Protein AF-A0A6M1SPP9-F1 (afdb_monomer_lite)

Structure (mmCIF, N/CA/C/O backbone):
data_AF-A0A6M1SPP9-F1
#
_entry.id   AF-A0A6M1SPP9-F1
#
loop_
_atom_site.group_PDB
_atom_site.id
_atom_site.type_symbol
_atom_site.label_atom_id
_atom_site.label_alt_id
_atom_site.label_comp_id
_atom_site.label_asym_id
_atom_site.label_entity_id
_atom_site.label_seq_id
_atom_site.pdbx_PDB_ins_code
_atom_site.Cartn_x
_atom_site.Cartn_y
_atom_site.Cartn_z
_atom_site.occupancy
_atom_site.B_iso_or_equiv
_atom_site.auth_seq_id
_atom_site.auth_comp_id
_atom_site.auth_asym_id
_atom_site.auth_atom_id
_atom_site.pdbx_PDB_model_num
ATOM 1 N N . MET A 1 1 ? 14.002 9.691 35.996 1.00 59.91 1 MET A N 1
ATOM 2 C CA . MET A 1 1 ? 14.361 8.820 34.857 1.00 59.91 1 MET A CA 1
ATOM 3 C C . MET A 1 1 ? 15.063 9.691 33.832 1.00 59.91 1 MET A C 1
ATOM 5 O O . MET A 1 1 ? 14.446 10.638 33.370 1.00 59.91 1 MET A O 1
ATOM 9 N N . ASN A 1 2 ? 16.356 9.472 33.584 1.00 75.81 2 ASN A N 1
ATOM 10 C CA . ASN A 1 2 ? 17.158 10.343 32.720 1.00 75.81 2 ASN A CA 1
ATOM 11 C C . ASN A 1 2 ? 17.159 9.763 31.300 1.00 75.81 2 ASN A C 1
ATOM 13 O O . ASN A 1 2 ? 17.825 8.759 31.059 1.00 75.81 2 ASN A O 1
ATOM 17 N N . ILE A 1 3 ? 16.361 10.334 30.395 1.00 74.94 3 ILE A N 1
ATOM 18 C CA . ILE A 1 3 ? 16.354 9.924 28.985 1.00 74.94 3 ILE A CA 1
ATOM 19 C C . ILE A 1 3 ? 17.580 10.565 28.315 1.00 74.94 3 ILE A C 1
ATOM 21 O O . ILE A 1 3 ? 17.756 11.778 28.452 1.00 74.94 3 ILE A O 1
ATOM 25 N N . PRO A 1 4 ? 18.448 9.792 27.637 1.00 82.19 4 PRO A N 1
ATOM 26 C CA . PRO A 1 4 ? 19.571 10.351 26.893 1.00 82.19 4 PRO A CA 1
ATOM 27 C C . PRO A 1 4 ? 19.105 11.378 25.847 1.00 82.19 4 PRO A C 1
ATOM 29 O O . PRO A 1 4 ? 18.024 11.207 25.278 1.00 82.19 4 PRO A O 1
ATOM 32 N N . PRO A 1 5 ? 19.897 12.431 25.578 1.00 84.38 5 PRO A N 1
ATOM 33 C CA . PRO A 1 5 ? 19.577 13.399 24.534 1.00 84.38 5 PRO A CA 1
ATOM 34 C C . PRO A 1 5 ? 19.513 12.719 23.161 1.00 84.38 5 PRO A C 1
ATOM 36 O O . PRO A 1 5 ? 20.244 11.761 22.897 1.00 84.38 5 PRO A O 1
ATOM 39 N N . ASP A 1 6 ? 18.621 13.213 22.300 1.00 85.88 6 ASP A N 1
ATOM 40 C CA . ASP A 1 6 ? 18.344 12.586 21.009 1.00 85.88 6 ASP A CA 1
ATOM 41 C C . ASP A 1 6 ? 19.565 12.668 20.075 1.00 85.88 6 ASP A C 1
ATOM 43 O O . ASP A 1 6 ? 20.295 13.663 20.064 1.00 85.88 6 ASP A O 1
ATOM 47 N N . HIS A 1 7 ? 19.822 11.610 19.301 1.00 87.81 7 HIS A N 1
ATOM 48 C CA . HIS A 1 7 ? 21.009 11.557 18.442 1.00 87.81 7 HIS A CA 1
ATOM 49 C C . HIS A 1 7 ? 20.866 12.552 17.272 1.00 87.81 7 HIS A C 1
ATOM 51 O O . HIS A 1 7 ? 19.835 12.529 16.596 1.00 87.81 7 HIS A O 1
ATOM 57 N N . PRO A 1 8 ? 21.891 13.367 16.946 1.00 89.69 8 PRO A N 1
ATOM 58 C CA . PRO A 1 8 ? 21.785 14.429 15.936 1.00 89.69 8 PRO A CA 1
ATOM 59 C C . PRO A 1 8 ? 21.371 13.922 14.546 1.00 89.69 8 PRO A C 1
ATOM 61 O O . PRO A 1 8 ? 20.649 14.604 13.829 1.00 89.69 8 PRO A O 1
ATOM 64 N N . ASN A 1 9 ? 21.759 12.693 14.185 1.00 87.31 9 ASN A N 1
ATOM 65 C CA . ASN A 1 9 ? 21.390 12.088 12.897 1.00 87.31 9 ASN A CA 1
ATOM 66 C C . ASN A 1 9 ? 20.070 11.300 12.928 1.00 87.31 9 ASN A C 1
ATOM 68 O O . ASN A 1 9 ? 19.702 10.711 11.917 1.00 87.31 9 ASN A O 1
ATOM 72 N N . ARG A 1 10 ? 19.363 11.229 14.064 1.00 81.38 10 ARG A N 1
ATOM 73 C CA . ARG A 1 10 ? 18.149 10.406 14.177 1.00 81.38 10 ARG A CA 1
ATOM 74 C C . ARG A 1 10 ? 17.075 10.853 13.194 1.00 81.38 10 ARG A C 1
ATOM 76 O O . ARG A 1 10 ? 16.480 10.011 12.535 1.00 81.38 10 ARG A O 1
ATOM 83 N N . GLN A 1 11 ? 16.876 12.161 13.065 1.00 73.94 11 GLN A N 1
ATOM 84 C CA . GLN A 1 11 ? 15.899 12.716 12.135 1.00 73.94 11 GLN A CA 1
ATOM 85 C C . GLN A 1 11 ? 16.266 12.381 10.682 1.00 73.94 11 GLN A C 1
ATOM 87 O O . GLN A 1 11 ? 15.438 11.854 9.958 1.00 73.94 11 GLN A O 1
ATOM 92 N N . ALA A 1 12 ? 17.535 12.549 10.294 1.00 75.00 12 ALA A N 1
ATOM 93 C CA . ALA A 1 12 ? 18.012 12.216 8.948 1.00 75.00 12 ALA A CA 1
ATOM 94 C C . ALA A 1 12 ? 17.862 10.724 8.591 1.00 75.00 12 ALA A C 1
ATOM 96 O O . ALA A 1 12 ? 17.622 10.396 7.434 1.00 75.00 12 ALA A O 1
ATOM 97 N N . ILE A 1 13 ? 17.994 9.826 9.573 1.00 72.12 13 ILE A N 1
ATOM 98 C CA . ILE A 1 13 ? 17.762 8.384 9.390 1.00 72.12 13 ILE A CA 1
ATOM 99 C C . ILE A 1 13 ? 16.262 8.083 9.279 1.00 72.12 13 ILE A C 1
ATOM 101 O O . ILE A 1 13 ? 15.860 7.273 8.452 1.00 72.12 13 ILE A O 1
ATOM 105 N N . MET A 1 14 ? 15.426 8.731 10.092 1.00 65.94 14 MET A N 1
ATOM 106 C CA . MET A 1 14 ? 13.968 8.564 10.020 1.00 65.94 14 MET A CA 1
ATOM 107 C C . MET A 1 14 ? 13.370 9.150 8.736 1.00 65.94 14 MET A C 1
ATOM 109 O O . MET A 1 14 ? 12.377 8.626 8.240 1.00 65.94 14 MET A O 1
ATOM 113 N N . ASP A 1 15 ? 13.995 10.196 8.198 1.00 62.62 15 ASP A N 1
ATOM 114 C CA . ASP A 1 15 ? 13.622 10.857 6.947 1.00 62.62 15 ASP A CA 1
ATOM 115 C C . ASP A 1 15 ? 14.322 10.239 5.722 1.00 62.62 15 ASP A C 1
ATOM 117 O O . ASP A 1 15 ? 14.172 10.730 4.599 1.00 62.62 15 ASP A O 1
ATOM 121 N N . GLU A 1 16 ? 15.101 9.165 5.904 1.00 66.62 16 GLU A N 1
ATOM 122 C CA . GLU A 1 16 ? 15.679 8.429 4.785 1.00 66.62 16 GLU A CA 1
ATOM 123 C C . GLU A 1 16 ? 14.546 7.899 3.894 1.00 66.62 16 GLU A C 1
ATOM 125 O O . GLU A 1 16 ? 13.585 7.303 4.369 1.00 66.62 16 GLU A O 1
ATOM 130 N N . VAL A 1 17 ? 14.665 8.049 2.574 1.00 54.31 17 VAL A N 1
ATOM 131 C CA . VAL A 1 17 ? 13.619 7.648 1.612 1.00 54.31 17 VAL A CA 1
ATOM 132 C C . VAL A 1 17 ? 13.260 6.150 1.665 1.00 54.31 17 VAL A C 1
ATOM 134 O O . VAL A 1 17 ? 12.201 5.743 1.185 1.00 54.31 17 VAL A O 1
ATOM 137 N N . HIS A 1 18 ? 14.139 5.318 2.237 1.00 58.97 18 HIS A N 1
ATOM 138 C CA . HIS A 1 18 ? 13.904 3.890 2.466 1.00 58.97 18 HIS A CA 1
ATOM 139 C C . HIS A 1 18 ? 13.372 3.569 3.864 1.00 58.97 18 HIS A C 1
ATOM 141 O O . HIS A 1 18 ? 12.993 2.416 4.103 1.00 58.97 18 HIS A O 1
ATOM 147 N N . ALA A 1 19 ? 13.341 4.541 4.779 1.00 56.25 19 ALA A N 1
ATOM 148 C CA . ALA A 1 19 ? 12.757 4.363 6.093 1.00 56.25 19 ALA A CA 1
ATOM 149 C C . ALA A 1 19 ? 11.262 4.100 5.910 1.00 56.25 19 ALA A C 1
ATOM 151 O O . ALA A 1 19 ? 10.477 4.975 5.554 1.00 56.25 19 ALA A O 1
ATOM 152 N N . ARG A 1 20 ? 10.864 2.844 6.116 1.00 63.59 20 ARG A N 1
ATOM 153 C CA . ARG A 1 20 ? 9.457 2.464 6.217 1.00 63.59 20 ARG A CA 1
ATOM 154 C C . ARG A 1 20 ? 9.029 2.829 7.633 1.00 63.59 20 ARG A C 1
ATOM 156 O O . ARG A 1 20 ? 9.544 2.201 8.562 1.00 63.59 20 ARG A O 1
ATOM 163 N N . PRO A 1 21 ? 8.151 3.827 7.837 1.00 65.06 21 PRO A N 1
ATOM 164 C CA . PRO A 1 21 ? 7.734 4.203 9.178 1.00 65.06 21 PRO A CA 1
ATOM 165 C C . PRO A 1 21 ? 7.213 2.969 9.914 1.00 65.06 21 PRO A C 1
ATOM 167 O O . PRO A 1 21 ? 6.389 2.225 9.377 1.00 65.06 21 PRO A O 1
ATOM 170 N N . VAL A 1 22 ? 7.714 2.731 11.129 1.00 66.12 22 VAL A N 1
ATOM 171 C CA . VAL A 1 22 ? 7.222 1.635 11.967 1.00 66.12 22 VAL A CA 1
ATOM 172 C C . VAL A 1 22 ? 5.795 1.973 12.366 1.00 66.12 22 VAL A C 1
ATOM 174 O O . VAL A 1 22 ? 5.547 2.857 13.185 1.00 66.12 22 VAL A O 1
ATOM 177 N N . GLU A 1 23 ? 4.844 1.288 11.746 1.00 72.12 23 GLU A N 1
ATOM 178 C CA . GLU A 1 23 ? 3.434 1.545 11.976 1.00 72.12 23 GLU A CA 1
ATOM 179 C C . GLU A 1 23 ? 2.996 0.887 13.290 1.00 72.12 23 GLU A C 1
ATOM 181 O O . GLU A 1 23 ? 2.984 -0.338 13.421 1.00 72.12 23 GLU A O 1
ATOM 186 N N . ILE A 1 24 ? 2.648 1.706 14.287 1.00 78.00 24 ILE A N 1
ATOM 187 C CA . ILE A 1 24 ? 2.176 1.216 15.585 1.00 78.00 24 ILE A CA 1
ATOM 188 C C . ILE A 1 24 ? 0.757 0.661 15.425 1.00 78.00 24 ILE A C 1
ATOM 190 O O . ILE A 1 24 ? -0.154 1.331 14.924 1.00 78.00 24 ILE A O 1
ATOM 194 N N . VAL A 1 25 ? 0.569 -0.589 15.844 1.00 79.69 25 VAL A N 1
ATOM 195 C CA . VAL A 1 25 ? -0.705 -1.303 15.742 1.00 79.69 25 VAL A CA 1
ATOM 196 C C . VAL A 1 25 ? -1.357 -1.379 17.129 1.00 79.69 25 VAL A C 1
ATOM 198 O O . VAL A 1 25 ? -0.693 -1.804 18.073 1.00 79.69 25 VAL A O 1
ATOM 201 N N . PRO A 1 26 ? -2.635 -0.978 17.277 1.00 81.12 26 PRO A N 1
ATOM 202 C CA . PRO A 1 26 ? -3.358 -1.113 18.540 1.00 81.12 26 PRO A CA 1
ATOM 203 C C . PRO A 1 26 ? -3.489 -2.573 18.988 1.00 81.12 26 PRO A C 1
ATOM 205 O O . PRO A 1 26 ? -3.587 -3.468 18.149 1.00 81.12 26 PRO A O 1
ATOM 208 N N . GLU A 1 27 ? -3.583 -2.788 20.305 1.00 83.12 27 GLU A N 1
ATOM 209 C CA . GLU A 1 27 ? -3.710 -4.114 20.934 1.00 83.12 27 GLU A CA 1
ATOM 210 C C . GLU A 1 27 ? -4.840 -4.955 20.320 1.00 83.12 27 GLU A C 1
ATOM 212 O O . GLU A 1 27 ? -4.638 -6.106 19.938 1.00 83.12 27 GLU A O 1
ATOM 217 N N . ALA A 1 28 ? -6.024 -4.360 20.164 1.00 87.62 28 ALA A N 1
ATOM 218 C CA . ALA A 1 28 ? -7.147 -4.977 19.478 1.00 87.62 28 ALA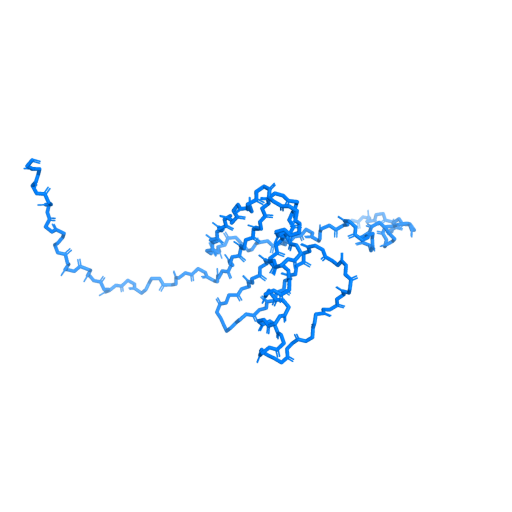 A CA 1
ATOM 219 C C . ALA A 1 28 ? -7.367 -4.280 18.135 1.00 87.62 28 ALA A C 1
ATOM 221 O O . ALA A 1 28 ? -7.794 -3.127 18.079 1.00 87.62 28 ALA A O 1
ATOM 222 N N . CYS A 1 29 ? -7.117 -4.988 17.038 1.00 89.69 29 CYS A N 1
ATOM 223 C CA . CYS A 1 29 ? -7.456 -4.530 15.697 1.00 89.69 29 CYS A CA 1
ATOM 224 C C . CYS A 1 29 ? -7.740 -5.714 14.770 1.00 89.69 29 CYS A C 1
ATOM 226 O O . CYS A 1 29 ? -7.431 -6.868 15.068 1.00 89.69 29 CYS A O 1
ATOM 228 N N . ARG A 1 30 ? -8.352 -5.427 13.622 1.00 91.69 30 ARG A N 1
ATOM 229 C CA . ARG A 1 30 ? -8.495 -6.393 12.532 1.00 91.69 30 ARG A CA 1
ATOM 230 C C . ARG A 1 30 ? -7.550 -6.009 11.418 1.00 91.69 30 ARG A C 1
ATOM 232 O O . ARG A 1 30 ? -7.629 -4.891 10.918 1.00 91.69 30 ARG A O 1
ATOM 239 N N . VAL A 1 31 ? -6.726 -6.959 10.996 1.00 93.06 31 VAL A N 1
ATOM 240 C CA . VAL A 1 31 ? -5.794 -6.780 9.884 1.00 93.06 31 VAL A CA 1
ATOM 241 C C . VAL A 1 31 ? -6.175 -7.723 8.751 1.00 93.06 31 VAL A C 1
ATOM 243 O O . VAL A 1 31 ? -6.494 -8.891 8.974 1.00 93.06 31 VAL A O 1
ATOM 246 N N . ARG A 1 32 ? -6.159 -7.210 7.523 1.00 95.44 32 ARG A N 1
ATOM 247 C CA . ARG A 1 32 ? -6.262 -8.002 6.295 1.00 95.44 32 ARG A CA 1
ATOM 248 C C . ARG A 1 32 ? -5.124 -7.598 5.381 1.00 95.44 32 ARG A C 1
ATOM 250 O O . ARG A 1 32 ? -4.941 -6.407 5.152 1.00 95.44 32 ARG A O 1
ATOM 257 N N . ARG A 1 33 ? -4.397 -8.573 4.843 1.00 95.81 33 ARG A N 1
ATOM 258 C CA . ARG A 1 33 ? -3.305 -8.332 3.900 1.00 95.81 33 ARG A CA 1
ATOM 259 C C . ARG A 1 33 ? -3.526 -9.155 2.639 1.00 95.81 33 ARG A C 1
ATOM 261 O O . ARG A 1 33 ? -3.822 -10.343 2.726 1.00 95.81 33 ARG A O 1
ATOM 268 N N . LEU A 1 34 ? -3.413 -8.504 1.488 1.00 97.88 34 LEU A N 1
ATOM 269 C CA . LEU A 1 34 ? -3.510 -9.114 0.168 1.00 97.88 34 LEU A CA 1
ATOM 270 C C . LEU A 1 34 ? -2.213 -8.861 -0.589 1.00 97.88 34 LEU A C 1
ATOM 272 O O . LEU A 1 34 ? -1.733 -7.730 -0.617 1.00 97.88 34 LEU A O 1
ATOM 276 N N . VAL A 1 35 ? -1.685 -9.903 -1.225 1.00 97.69 35 VAL A N 1
ATOM 277 C CA . VAL A 1 35 ? -0.516 -9.820 -2.102 1.00 97.69 35 VAL A CA 1
ATOM 278 C C . VAL A 1 35 ? -0.977 -10.026 -3.539 1.00 97.69 35 VAL A C 1
ATOM 280 O O . VAL A 1 35 ? -1.676 -10.992 -3.840 1.00 97.69 35 VAL A O 1
ATOM 283 N N . LEU A 1 36 ? -0.583 -9.112 -4.418 1.00 96.38 36 LEU A N 1
ATOM 284 C CA . LEU A 1 36 ? -0.833 -9.165 -5.852 1.00 96.38 36 LEU A CA 1
ATOM 285 C C . LEU A 1 36 ? 0.502 -9.397 -6.556 1.00 96.38 36 LEU A C 1
ATOM 287 O O . LEU A 1 36 ? 1.336 -8.494 -6.609 1.00 96.38 36 LEU A O 1
ATOM 291 N N . VAL A 1 37 ? 0.710 -10.603 -7.077 1.00 97.00 37 VAL A N 1
ATOM 292 C CA . VAL A 1 37 ? 1.928 -10.948 -7.820 1.00 97.00 37 VAL A CA 1
ATOM 293 C C . VAL A 1 37 ? 1.878 -10.301 -9.200 1.00 97.00 37 VAL A C 1
ATOM 295 O O . VAL A 1 37 ? 0.858 -10.368 -9.889 1.00 97.00 37 VAL A O 1
ATOM 298 N N . MET A 1 38 ? 2.965 -9.646 -9.594 1.00 95.19 38 MET A N 1
ATOM 299 C CA . MET A 1 38 ? 3.079 -9.033 -10.908 1.00 95.19 38 MET A CA 1
ATOM 300 C C . MET A 1 38 ? 3.459 -10.063 -11.968 1.00 95.19 38 MET A C 1
ATOM 302 O O . MET A 1 38 ? 4.257 -10.964 -11.703 1.00 95.19 38 MET A O 1
ATOM 306 N N . PRO A 1 39 ? 2.950 -9.902 -13.198 1.00 93.75 39 PRO A N 1
ATOM 307 C CA . PRO A 1 39 ? 3.490 -10.607 -14.349 1.00 93.75 39 PRO A CA 1
ATOM 308 C C . PRO A 1 39 ? 4.990 -10.323 -14.505 1.00 93.75 39 PRO A C 1
ATOM 310 O O . PRO A 1 39 ? 5.427 -9.187 -14.327 1.00 93.75 39 PRO A O 1
ATOM 313 N N . GLY A 1 40 ? 5.769 -11.331 -14.903 1.00 92.38 40 GLY A N 1
ATOM 314 C CA . GLY A 1 40 ? 7.219 -11.217 -15.122 1.00 92.38 40 GLY A CA 1
ATOM 315 C C . GLY A 1 40 ? 7.625 -10.428 -16.375 1.00 92.38 40 GLY A C 1
ATOM 316 O O . GLY A 1 40 ? 8.726 -10.612 -16.883 1.00 92.38 40 GLY A O 1
ATOM 317 N N . GLU A 1 41 ? 6.740 -9.589 -16.912 1.00 94.62 41 GLU A N 1
ATOM 318 C CA . GLU A 1 41 ? 6.982 -8.813 -18.125 1.00 94.62 41 GLU A CA 1
ATOM 319 C C . GLU A 1 41 ? 7.480 -7.392 -17.801 1.00 94.62 41 GLU A C 1
ATOM 321 O O . GLU A 1 41 ? 7.055 -6.786 -16.805 1.00 94.62 41 GLU A O 1
ATOM 326 N N . PRO A 1 42 ? 8.343 -6.804 -18.649 1.00 93.94 42 PRO A N 1
ATOM 327 C CA . PRO A 1 42 ? 8.829 -5.448 -18.441 1.00 93.94 42 PRO A CA 1
ATOM 328 C C . PRO A 1 42 ? 7.695 -4.425 -18.260 1.00 93.94 42 PRO A C 1
ATOM 330 O O . PRO A 1 42 ? 6.682 -4.404 -18.969 1.00 93.94 42 PRO A O 1
ATOM 333 N N . GLY A 1 43 ? 7.869 -3.549 -17.271 1.00 92.81 43 GLY A N 1
ATOM 334 C CA . GLY A 1 43 ? 6.935 -2.460 -16.989 1.00 92.81 43 GLY A CA 1
ATOM 335 C C . GLY A 1 43 ? 5.625 -2.869 -16.306 1.00 92.81 43 GLY A C 1
ATOM 336 O O . GLY A 1 43 ? 4.792 -1.991 -16.083 1.00 92.81 43 GLY A O 1
ATOM 337 N N . ALA A 1 44 ? 5.427 -4.141 -15.931 1.00 94.62 44 ALA A N 1
ATOM 338 C CA . ALA A 1 44 ? 4.232 -4.578 -15.200 1.00 94.62 44 ALA A CA 1
ATOM 339 C C . ALA A 1 44 ? 3.973 -3.733 -13.941 1.00 94.62 44 ALA A C 1
ATOM 341 O O . ALA A 1 44 ? 2.885 -3.176 -13.777 1.00 94.62 44 ALA A O 1
ATOM 342 N N . MET A 1 45 ? 5.005 -3.540 -13.114 1.00 93.75 45 MET A N 1
ATOM 343 C CA . MET A 1 45 ? 4.900 -2.731 -11.899 1.00 93.75 45 MET A CA 1
ATOM 344 C C . MET A 1 45 ? 4.641 -1.246 -12.196 1.00 93.75 45 MET A C 1
ATOM 346 O O . MET A 1 45 ? 3.852 -0.601 -11.511 1.00 93.75 45 MET A O 1
ATOM 350 N N . HIS A 1 46 ? 5.233 -0.704 -13.265 1.00 92.00 46 HIS A N 1
ATOM 351 C CA . HIS A 1 46 ? 4.982 0.678 -13.680 1.00 92.00 46 HIS A CA 1
ATOM 352 C C . HIS A 1 46 ? 3.512 0.892 -14.072 1.00 92.00 46 HIS A C 1
ATOM 354 O O . HIS A 1 46 ? 2.887 1.864 -13.649 1.00 92.00 46 HIS A O 1
ATOM 360 N N . ARG A 1 47 ? 2.917 -0.055 -14.811 1.00 93.75 47 ARG A N 1
ATOM 361 C CA . ARG A 1 47 ? 1.483 -0.019 -15.141 1.00 93.75 47 ARG A CA 1
ATOM 362 C C . ARG A 1 47 ? 0.607 -0.159 -13.896 1.00 93.75 47 ARG A C 1
ATOM 364 O O . ARG A 1 47 ? -0.393 0.548 -13.784 1.00 93.75 47 ARG A O 1
ATOM 371 N N . ALA A 1 48 ? 0.970 -1.042 -12.964 1.00 93.44 48 ALA A N 1
ATOM 372 C CA . ALA A 1 48 ? 0.252 -1.200 -11.698 1.00 93.44 48 ALA A CA 1
ATOM 373 C C . ALA A 1 48 ? 0.265 0.100 -10.878 1.00 93.44 48 ALA A C 1
ATOM 375 O O . ALA A 1 48 ? -0.784 0.545 -10.411 1.00 93.44 48 ALA A O 1
ATOM 376 N N . PHE A 1 49 ? 1.425 0.754 -10.788 1.00 92.25 49 PHE A N 1
ATOM 377 C CA . PHE A 1 49 ? 1.557 2.056 -10.145 1.00 92.25 49 PHE A CA 1
ATOM 378 C C . PHE A 1 49 ? 0.721 3.136 -10.844 1.00 92.25 49 PHE A C 1
ATOM 380 O O . PHE A 1 49 ? 0.010 3.884 -10.180 1.00 92.25 49 PHE A O 1
ATOM 387 N N . GLY A 1 50 ? 0.720 3.177 -12.181 1.00 91.50 50 GLY A N 1
ATOM 388 C CA . GLY A 1 50 ? -0.122 4.104 -12.947 1.00 91.50 50 GLY A CA 1
ATOM 389 C C . GLY A 1 50 ? -1.622 3.922 -12.675 1.00 91.50 50 GLY A C 1
ATOM 390 O O . GLY A 1 50 ? -2.346 4.903 -12.514 1.00 91.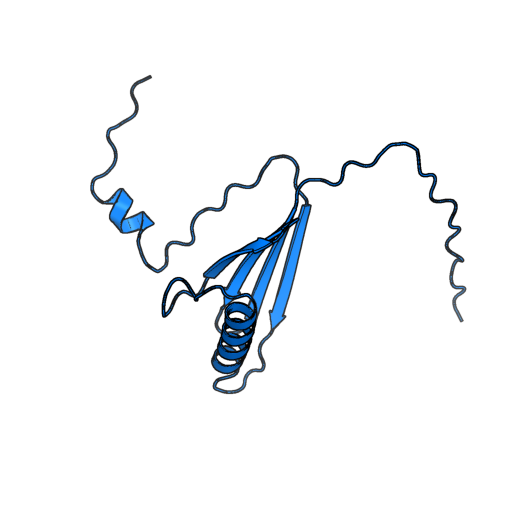50 50 GLY A O 1
ATOM 391 N N . ARG A 1 51 ? -2.091 2.672 -12.541 1.00 92.62 51 ARG A N 1
ATOM 392 C CA . ARG A 1 51 ? -3.485 2.375 -12.155 1.00 92.62 51 ARG A CA 1
ATOM 393 C C . ARG A 1 51 ? -3.801 2.837 -10.736 1.00 92.62 51 ARG A C 1
ATOM 395 O O . ARG A 1 51 ? -4.868 3.399 -10.507 1.00 92.62 51 ARG A O 1
ATOM 402 N N . PHE A 1 52 ? -2.879 2.627 -9.799 1.00 91.75 52 PHE A N 1
ATOM 403 C CA . PHE A 1 52 ? -3.014 3.144 -8.440 1.00 91.75 52 PHE A CA 1
ATOM 404 C C . PHE A 1 52 ? -3.079 4.676 -8.426 1.00 91.75 52 PHE A C 1
ATOM 406 O O . PHE A 1 52 ? -3.983 5.233 -7.810 1.00 91.75 52 PHE A O 1
ATOM 413 N N . ALA A 1 53 ? -2.187 5.355 -9.149 1.00 89.00 53 ALA A N 1
ATOM 414 C CA . ALA A 1 53 ? -2.183 6.811 -9.251 1.00 89.00 53 ALA A CA 1
ATOM 415 C C . ALA A 1 53 ? -3.525 7.349 -9.766 1.00 89.00 53 ALA A C 1
ATOM 417 O O . ALA A 1 53 ? -4.112 8.223 -9.134 1.00 89.00 53 ALA A O 1
ATOM 418 N N . ALA A 1 54 ? -4.057 6.764 -10.846 1.00 90.00 54 ALA A N 1
ATOM 419 C CA . ALA A 1 54 ? -5.362 7.134 -11.390 1.00 90.00 54 ALA A CA 1
ATOM 420 C C . ALA A 1 54 ? -6.505 6.921 -10.380 1.00 90.00 54 ALA A C 1
ATOM 422 O O . ALA A 1 54 ? -7.360 7.793 -10.229 1.00 90.00 54 ALA A O 1
ATOM 423 N N . PHE A 1 55 ? -6.495 5.800 -9.649 1.00 89.25 55 PHE A N 1
ATOM 424 C CA . PHE A 1 55 ? -7.449 5.533 -8.567 1.00 89.25 55 PHE A CA 1
ATOM 425 C C . PHE A 1 55 ? -7.384 6.608 -7.471 1.00 89.25 55 PHE A C 1
ATOM 427 O O . PHE A 1 55 ? -8.415 7.129 -7.056 1.00 89.25 55 PHE A O 1
ATOM 434 N N . ARG A 1 56 ? -6.180 7.003 -7.039 1.00 86.69 56 ARG A N 1
ATOM 435 C CA . ARG A 1 56 ? -6.011 8.039 -6.007 1.00 86.69 56 ARG A CA 1
ATOM 436 C C . ARG A 1 56 ? -6.430 9.426 -6.481 1.00 86.69 56 ARG A C 1
ATOM 438 O O . ARG A 1 56 ? -7.075 10.152 -5.726 1.00 86.69 56 ARG A O 1
ATOM 445 N N . SER A 1 57 ? -6.129 9.767 -7.733 1.00 85.62 57 SER A N 1
ATOM 446 C CA . SER A 1 57 ? -6.572 11.022 -8.342 1.00 85.62 57 SER A CA 1
ATOM 447 C C . SER A 1 57 ? -8.095 11.111 -8.454 1.00 85.62 57 SER A C 1
ATOM 449 O O . SER A 1 57 ? -8.642 12.188 -8.234 1.00 85.62 57 SER A O 1
ATOM 451 N N . ALA A 1 58 ? -8.788 10.001 -8.737 1.00 85.44 58 ALA A N 1
ATOM 452 C CA . ALA A 1 58 ? -10.252 9.966 -8.775 1.00 85.44 58 ALA A CA 1
ATOM 453 C C . ALA A 1 58 ? -10.895 10.264 -7.405 1.00 85.44 58 ALA A C 1
ATOM 455 O O . ALA A 1 58 ? -11.963 10.866 -7.349 1.00 85.44 58 ALA A O 1
ATOM 456 N N . ASP A 1 59 ? -10.211 9.924 -6.309 1.00 79.56 59 ASP A N 1
ATOM 457 C CA . ASP A 1 59 ? -10.622 10.253 -4.936 1.00 79.56 59 ASP A CA 1
ATOM 458 C C . ASP A 1 59 ? -10.205 11.676 -4.499 1.00 79.56 59 ASP A C 1
ATOM 460 O O . ASP A 1 59 ? -10.341 12.033 -3.328 1.00 79.56 59 ASP A O 1
ATOM 464 N N . GLY A 1 60 ? -9.652 12.489 -5.408 1.00 78.06 60 GLY A N 1
ATOM 465 C CA . GLY A 1 60 ? -9.218 13.862 -5.129 1.00 78.06 60 GLY A CA 1
ATOM 466 C C . GLY A 1 60 ? -7.955 13.972 -4.271 1.00 78.06 60 GLY A C 1
ATOM 467 O O . GLY A 1 60 ? -7.650 15.052 -3.769 1.00 78.06 60 GLY A O 1
ATOM 468 N N . ILE A 1 61 ? -7.209 12.878 -4.085 1.00 72.81 61 ILE A N 1
ATOM 469 C CA . ILE A 1 61 ? -6.026 12.857 -3.222 1.00 72.81 61 ILE A CA 1
ATOM 470 C C . ILE A 1 61 ? -4.771 12.783 -4.089 1.00 72.81 61 ILE A C 1
ATOM 472 O O . ILE A 1 61 ? -4.511 11.789 -4.769 1.00 72.81 61 ILE A O 1
ATOM 476 N N . ALA A 1 62 ? -3.979 13.855 -4.054 1.00 66.62 62 ALA A N 1
ATOM 477 C CA . ALA A 1 62 ? -2.688 13.910 -4.724 1.00 66.62 62 ALA A CA 1
ATOM 478 C C . ALA A 1 62 ? -1.715 12.896 -4.103 1.00 66.62 62 ALA A C 1
ATOM 480 O O . ALA A 1 62 ? -1.684 12.714 -2.884 1.00 66.62 62 ALA A O 1
ATOM 481 N N . LEU A 1 63 ? -0.909 12.233 -4.938 1.00 69.19 63 LEU A N 1
ATOM 482 C CA . LEU A 1 63 ? 0.133 11.340 -4.441 1.00 69.19 63 LEU A CA 1
ATOM 483 C C . LEU A 1 63 ? 1.182 12.171 -3.680 1.00 69.19 63 LEU A C 1
ATOM 485 O O . LEU A 1 63 ? 1.758 13.084 -4.270 1.00 69.19 63 LEU A O 1
ATOM 489 N N . PRO A 1 64 ? 1.443 11.866 -2.396 1.00 58.72 64 PRO A N 1
ATOM 490 C CA . PRO A 1 64 ? 2.197 12.751 -1.509 1.00 58.72 64 PRO A CA 1
ATOM 491 C C . PRO A 1 64 ? 3.682 12.885 -1.871 1.00 58.72 64 PRO A C 1
ATOM 493 O O . PRO A 1 64 ? 4.304 13.874 -1.500 1.00 58.72 64 PRO A O 1
ATOM 496 N N . GLN A 1 65 ? 4.259 11.929 -2.610 1.00 64.31 65 GLN A N 1
ATOM 497 C CA . GLN A 1 65 ? 5.667 11.979 -3.002 1.00 64.31 65 GLN A CA 1
ATOM 498 C C . GLN A 1 65 ? 5.922 11.209 -4.301 1.00 64.31 65 GLN A C 1
ATOM 500 O O . GLN A 1 65 ? 5.565 10.031 -4.432 1.00 64.31 65 GLN A O 1
ATOM 505 N N . SER A 1 66 ? 6.570 11.881 -5.256 1.00 62.84 66 SER A N 1
ATOM 506 C CA . SER A 1 66 ? 7.119 11.245 -6.455 1.00 62.84 66 SER A CA 1
ATOM 507 C C . SER A 1 66 ? 8.211 10.256 -6.036 1.00 62.84 66 SER A C 1
ATOM 509 O O . SER A 1 66 ? 9.186 10.650 -5.403 1.00 62.84 66 SER A O 1
ATOM 511 N N . GLY A 1 67 ? 8.031 8.969 -6.345 1.00 68.69 67 GLY A N 1
ATOM 512 C CA . GLY A 1 67 ? 9.040 7.929 -6.116 1.00 68.69 67 GLY A CA 1
ATOM 513 C C . GLY A 1 67 ? 8.940 7.138 -4.806 1.00 68.69 67 GLY A C 1
ATOM 514 O O . GLY A 1 67 ? 9.730 6.211 -4.628 1.00 68.69 67 GLY A O 1
ATOM 515 N N . SER A 1 68 ? 7.978 7.424 -3.917 1.00 81.56 68 SER A N 1
ATOM 516 C CA . SER A 1 68 ? 7.727 6.531 -2.773 1.00 81.56 68 SER A CA 1
ATOM 517 C C . SER A 1 68 ? 7.256 5.152 -3.257 1.00 81.56 68 SER A C 1
ATOM 519 O O . SER A 1 68 ? 6.559 5.028 -4.261 1.00 81.56 68 SER A O 1
ATOM 521 N N . ARG A 1 69 ? 7.632 4.091 -2.538 1.00 86.69 69 ARG A N 1
ATOM 522 C CA . ARG A 1 69 ? 7.121 2.726 -2.765 1.00 86.69 69 ARG A CA 1
ATOM 523 C C . ARG A 1 69 ? 6.053 2.316 -1.758 1.00 86.69 69 ARG A C 1
ATOM 525 O O . ARG A 1 69 ? 5.489 1.237 -1.895 1.00 86.69 69 ARG A O 1
ATOM 532 N N . GLN A 1 70 ? 5.760 3.162 -0.777 1.00 87.88 70 GLN A N 1
ATOM 533 C CA . GLN A 1 70 ? 4.748 2.914 0.239 1.00 87.88 70 GLN A CA 1
ATOM 534 C C . GLN A 1 70 ? 3.799 4.108 0.332 1.00 87.88 70 GLN A C 1
ATOM 536 O O . GLN A 1 70 ? 4.227 5.259 0.408 1.00 87.88 70 GLN A O 1
ATOM 541 N N . TYR A 1 71 ? 2.501 3.819 0.333 1.00 88.00 71 TYR A N 1
ATOM 542 C CA . TYR A 1 71 ? 1.444 4.817 0.398 1.00 88.00 71 TYR A CA 1
ATOM 543 C C . TYR A 1 71 ? 0.402 4.390 1.418 1.00 88.00 71 TYR A C 1
ATOM 545 O O . TYR A 1 71 ? -0.248 3.360 1.243 1.00 88.00 71 TYR A O 1
ATOM 553 N N . SER A 1 72 ? 0.222 5.206 2.450 1.00 87.56 72 SER A N 1
ATOM 554 C CA . SER A 1 72 ? -0.785 4.994 3.486 1.00 87.56 72 SER A CA 1
ATOM 555 C C . SER A 1 72 ? -1.863 6.069 3.407 1.00 87.56 72 SER A C 1
ATOM 557 O O . SER A 1 72 ? -1.567 7.235 3.147 1.00 87.56 72 SER A O 1
ATOM 559 N N . PHE A 1 73 ? -3.120 5.676 3.585 1.00 87.00 73 PHE A N 1
ATOM 560 C CA . PHE A 1 73 ? -4.264 6.582 3.616 1.00 87.00 73 PHE A CA 1
ATOM 561 C C . PHE A 1 73 ? -5.430 5.975 4.396 1.00 87.00 73 PHE A C 1
ATOM 563 O O . PHE A 1 73 ? -5.606 4.756 4.444 1.00 87.00 73 PHE A O 1
ATOM 570 N N . SER A 1 74 ? -6.273 6.842 4.945 1.00 89.12 74 SER A N 1
ATOM 571 C CA . SER A 1 74 ? -7.464 6.444 5.687 1.00 89.12 74 SER A CA 1
ATOM 572 C C . SER A 1 74 ? -8.699 6.458 4.788 1.00 89.12 74 SER A C 1
ATOM 574 O O . SER A 1 74 ? -8.883 7.323 3.932 1.00 89.12 74 SER A O 1
ATOM 576 N N . THR A 1 75 ? -9.580 5.494 5.007 1.00 86.94 75 THR A N 1
ATOM 577 C CA . THR A 1 75 ? -10.969 5.485 4.532 1.00 86.94 75 THR A CA 1
ATOM 578 C C . THR A 1 75 ? -11.890 5.636 5.739 1.00 86.94 75 THR A C 1
ATOM 580 O O . THR A 1 75 ? -11.435 5.582 6.878 1.00 86.94 75 THR A O 1
ATOM 583 N N . ARG A 1 76 ? -13.209 5.732 5.527 1.00 87.50 76 ARG A N 1
ATOM 584 C CA . ARG A 1 76 ? -14.182 5.877 6.627 1.00 87.50 76 ARG A CA 1
ATOM 585 C C . ARG A 1 76 ? -14.005 4.863 7.769 1.00 87.50 76 ARG A C 1
ATOM 587 O O . ARG A 1 76 ? -14.251 5.212 8.915 1.00 87.50 76 ARG A O 1
ATOM 594 N N . ASN A 1 77 ? -13.629 3.622 7.455 1.00 90.06 77 ASN A N 1
ATOM 595 C CA . ASN A 1 77 ? -13.601 2.518 8.423 1.00 90.06 77 ASN A CA 1
ATOM 596 C C . ASN A 1 77 ? -12.249 1.787 8.501 1.00 90.06 77 ASN A C 1
ATOM 598 O O . ASN A 1 77 ? -12.136 0.817 9.251 1.00 90.06 77 ASN A O 1
ATOM 602 N N . HIS A 1 78 ? -11.258 2.181 7.696 1.00 91.94 78 HIS A N 1
ATOM 603 C CA . HIS A 1 78 ? -10.002 1.441 7.580 1.00 91.94 78 HIS A CA 1
ATOM 604 C C . HIS A 1 78 ? -8.822 2.368 7.331 1.00 91.94 78 HIS A C 1
ATOM 606 O O . HIS A 1 78 ? -8.931 3.268 6.501 1.00 91.94 78 HIS A O 1
ATOM 612 N N . GLU A 1 79 ? -7.687 2.041 7.934 1.00 92.00 79 GLU A N 1
ATOM 613 C CA . GLU A 1 79 ? -6.370 2.495 7.494 1.00 92.00 79 GLU A CA 1
ATOM 614 C C . GLU A 1 79 ? -5.850 1.540 6.423 1.00 92.00 79 GLU A C 1
ATOM 616 O O . GLU A 1 79 ? -5.922 0.318 6.597 1.00 92.00 79 GLU A O 1
ATOM 621 N N . VAL A 1 80 ? -5.356 2.077 5.311 1.00 92.44 80 VAL A N 1
ATOM 622 C CA . VAL A 1 80 ? -4.918 1.294 4.154 1.00 92.44 80 VAL A CA 1
ATOM 623 C C . VAL A 1 80 ? -3.483 1.642 3.806 1.00 92.44 80 VAL A C 1
ATOM 625 O O . VAL A 1 80 ? -3.181 2.803 3.559 1.00 92.44 80 VAL A O 1
ATOM 628 N N . THR A 1 81 ? -2.623 0.631 3.715 1.00 92.19 81 THR A N 1
ATOM 629 C CA . THR A 1 81 ? -1.231 0.772 3.273 1.00 92.19 81 THR A CA 1
ATOM 630 C C . THR A 1 81 ? -1.004 -0.061 2.014 1.00 92.19 81 THR A C 1
ATOM 632 O O . THR A 1 81 ? -1.262 -1.266 2.011 1.00 92.19 81 THR A O 1
ATOM 635 N N . TRP A 1 82 ? -0.530 0.583 0.947 1.00 93.56 82 TRP A N 1
ATOM 636 C CA . TRP A 1 82 ? -0.077 -0.038 -0.298 1.00 93.56 82 TRP A CA 1
ATOM 637 C C . TRP A 1 82 ? 1.448 0.007 -0.365 1.00 93.56 82 TRP A C 1
ATOM 639 O O . TRP A 1 82 ? 2.035 1.077 -0.227 1.00 93.56 82 TRP A O 1
ATOM 649 N N . GLU A 1 83 ? 2.082 -1.133 -0.618 1.00 93.00 83 GLU A N 1
ATOM 650 C CA . GLU A 1 83 ? 3.529 -1.268 -0.806 1.00 93.00 83 GLU A CA 1
ATOM 651 C C . GLU A 1 83 ? 3.819 -1.866 -2.186 1.00 93.00 83 GLU A C 1
ATOM 653 O O . GLU A 1 83 ? 3.353 -2.961 -2.507 1.00 93.00 83 GLU A O 1
ATOM 658 N N . PHE A 1 84 ? 4.601 -1.164 -2.999 1.00 92.88 84 PHE A N 1
ATOM 659 C CA . PHE A 1 84 ? 4.999 -1.568 -4.344 1.00 92.88 84 PHE A CA 1
ATOM 660 C C . PHE A 1 84 ? 6.420 -2.136 -4.306 1.00 92.88 84 PHE A C 1
ATOM 662 O O . PHE A 1 84 ? 7.392 -1.395 -4.150 1.00 92.88 84 PHE A O 1
ATOM 669 N N . HIS A 1 85 ? 6.546 -3.455 -4.447 1.00 90.69 85 HIS A N 1
ATOM 670 C CA . HIS A 1 85 ? 7.834 -4.132 -4.616 1.00 90.69 85 HIS A CA 1
ATOM 671 C C . HIS A 1 85 ? 8.174 -4.250 -6.106 1.00 90.69 85 HIS A C 1
ATOM 673 O O . HIS A 1 85 ? 7.529 -3.631 -6.947 1.00 90.69 85 HIS A O 1
ATOM 679 N N . THR A 1 86 ? 9.201 -5.019 -6.460 1.00 87.94 86 THR A N 1
ATOM 680 C CA . THR A 1 86 ? 9.487 -5.299 -7.872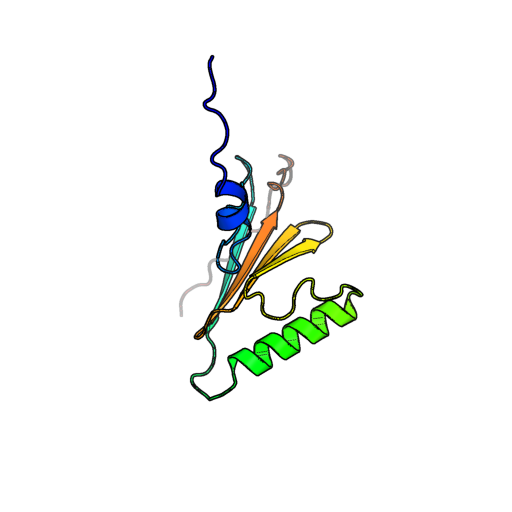 1.00 87.94 86 THR A CA 1
ATOM 681 C C . THR A 1 86 ? 8.546 -6.382 -8.397 1.00 87.94 86 THR A C 1
ATOM 683 O O . THR A 1 86 ? 7.929 -6.198 -9.445 1.00 87.94 86 THR A O 1
ATOM 686 N N . GLU A 1 87 ? 8.384 -7.481 -7.654 1.00 94.50 87 GLU A N 1
ATOM 687 C CA . GLU A 1 87 ? 7.621 -8.648 -8.119 1.00 94.50 87 GLU A CA 1
ATOM 688 C C . GLU A 1 87 ? 6.162 -8.673 -7.655 1.00 94.50 87 GLU A C 1
ATOM 690 O O . GLU A 1 87 ? 5.361 -9.439 -8.185 1.00 94.50 87 GLU A O 1
ATOM 695 N N . PHE A 1 88 ? 5.786 -7.868 -6.663 1.00 95.69 88 PHE A N 1
ATOM 696 C CA . PHE A 1 88 ? 4.429 -7.875 -6.122 1.00 95.69 88 PHE A CA 1
ATOM 697 C C . PHE A 1 88 ? 4.033 -6.537 -5.503 1.00 95.69 88 PHE A C 1
ATOM 699 O O . PHE A 1 88 ? 4.866 -5.716 -5.123 1.00 95.69 88 PHE A O 1
ATOM 706 N N . VAL A 1 89 ? 2.730 -6.327 -5.376 1.00 96.44 89 VAL A N 1
ATOM 707 C CA . VAL A 1 89 ? 2.151 -5.245 -4.582 1.00 96.4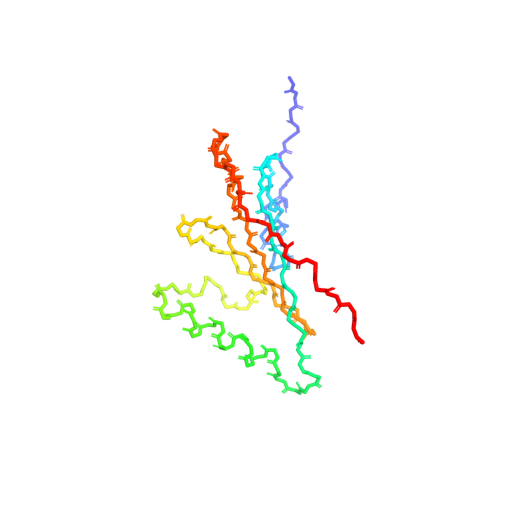4 89 VAL A CA 1
ATOM 708 C C . VAL A 1 89 ? 1.520 -5.861 -3.351 1.00 96.44 89 VAL A C 1
ATOM 710 O O . VAL A 1 89 ? 0.855 -6.893 -3.451 1.00 96.44 89 VAL A O 1
ATOM 713 N N . THR A 1 90 ? 1.685 -5.222 -2.201 1.00 96.50 90 THR A N 1
ATOM 714 C CA . THR A 1 90 ? 0.949 -5.614 -1.007 1.00 96.50 90 THR A CA 1
ATOM 715 C C . THR A 1 90 ? -0.018 -4.537 -0.573 1.00 96.50 90 THR A C 1
ATOM 717 O O . THR A 1 90 ? 0.320 -3.359 -0.576 1.00 96.50 90 THR A O 1
ATOM 720 N N . ILE A 1 91 ? -1.219 -4.949 -0.177 1.00 96.25 91 ILE A N 1
ATOM 721 C CA . ILE A 1 91 ? -2.254 -4.058 0.330 1.00 96.25 91 ILE A CA 1
ATOM 722 C C . ILE A 1 91 ? -2.665 -4.544 1.709 1.00 96.25 91 ILE A C 1
ATOM 724 O O . ILE A 1 91 ? -3.043 -5.704 1.878 1.00 96.25 91 ILE A O 1
ATOM 728 N N . THR A 1 92 ? -2.581 -3.665 2.698 1.00 95.06 92 THR A N 1
ATOM 729 C CA . THR A 1 92 ? -2.965 -3.953 4.080 1.00 95.06 92 THR A CA 1
ATOM 730 C C . THR A 1 92 ? -4.084 -3.029 4.500 1.00 95.06 92 THR A C 1
ATOM 732 O O . THR A 1 92 ? -3.938 -1.819 4.401 1.00 95.06 92 THR A O 1
ATOM 735 N N . TRP A 1 93 ? -5.171 -3.599 5.007 1.00 95.06 93 TRP A N 1
ATOM 736 C CA . TRP A 1 93 ? -6.230 -2.870 5.690 1.00 95.06 93 TRP A CA 1
ATOM 737 C C . TRP A 1 93 ? -6.159 -3.158 7.178 1.00 95.06 93 TRP A C 1
ATOM 739 O O . TRP A 1 93 ? -6.079 -4.321 7.587 1.00 95.06 93 TRP A O 1
ATOM 749 N N . ARG A 1 94 ? -6.261 -2.106 7.981 1.00 92.94 94 ARG A N 1
ATOM 750 C CA . ARG A 1 94 ? -6.431 -2.183 9.428 1.00 92.94 94 ARG A CA 1
ATOM 751 C C . ARG A 1 94 ? -7.744 -1.516 9.797 1.00 92.94 94 ARG A C 1
ATOM 753 O O . ARG A 1 94 ? -8.061 -0.447 9.289 1.00 92.94 94 ARG A O 1
ATOM 760 N N . ALA A 1 95 ? -8.514 -2.148 10.667 1.00 92.50 95 ALA A N 1
ATOM 761 C CA . ALA A 1 95 ? -9.751 -1.592 11.194 1.00 92.50 95 ALA A CA 1
ATOM 762 C C . ALA A 1 95 ? -9.813 -1.770 12.703 1.00 92.50 95 ALA A C 1
ATOM 764 O O . ALA A 1 95 ? -9.207 -2.691 13.264 1.00 92.50 95 ALA A O 1
ATOM 765 N N . ALA A 1 96 ? -10.626 -0.927 13.337 1.00 87.62 96 ALA A N 1
ATOM 766 C CA . ALA A 1 96 ? -11.066 -1.165 14.699 1.00 87.62 96 ALA A CA 1
ATOM 767 C C . ALA A 1 96 ? -11.647 -2.592 14.833 1.00 87.62 96 ALA A C 1
ATOM 769 O O . ALA A 1 96 ? -12.220 -3.138 13.875 1.00 87.62 96 ALA A O 1
ATOM 770 N N . PRO A 1 97 ? -11.494 -3.227 16.005 1.00 81.94 97 PRO A N 1
ATOM 771 C CA . PRO A 1 97 ? -12.067 -4.537 16.250 1.00 81.94 97 PRO A CA 1
ATOM 772 C C . PRO A 1 97 ? -13.586 -4.454 16.074 1.00 81.94 97 PRO A C 1
ATOM 774 O O . PRO A 1 97 ? -14.222 -3.479 16.474 1.00 81.94 97 PRO A O 1
ATOM 777 N N . MET A 1 98 ? -14.186 -5.468 15.442 1.00 70.88 98 MET A N 1
ATOM 778 C CA . MET A 1 98 ? -15.645 -5.521 15.384 1.00 70.88 98 MET A CA 1
ATOM 779 C C . MET A 1 98 ? -16.161 -5.737 16.799 1.00 70.88 98 MET A C 1
ATOM 781 O O . MET A 1 98 ? -15.854 -6.750 17.423 1.00 70.88 98 MET A O 1
ATOM 785 N N . THR A 1 99 ? -16.979 -4.810 17.285 1.00 65.00 99 THR A N 1
ATOM 786 C CA . THR A 1 99 ? -17.774 -5.046 18.482 1.00 65.00 99 THR A CA 1
ATOM 787 C C . THR A 1 99 ? -18.885 -6.018 18.104 1.00 65.00 99 THR A C 1
ATOM 789 O O . THR A 1 99 ? -19.883 -5.667 17.471 1.00 65.00 99 THR A O 1
ATOM 792 N N . TRP A 1 100 ? -18.702 -7.292 18.443 1.00 55.97 100 TRP A N 1
ATOM 793 C CA . TRP A 1 100 ? -19.813 -8.230 18.407 1.00 55.97 100 TRP A CA 1
ATOM 794 C C . TRP A 1 100 ? -20.814 -7.794 19.477 1.00 55.97 100 TRP A C 1
ATOM 796 O O . TRP A 1 100 ? -20.547 -7.911 20.672 1.00 55.97 100 TRP A O 1
ATOM 806 N N . LYS A 1 101 ? -21.977 -7.276 19.068 1.00 51.28 101 LYS A N 1
ATOM 807 C CA . LYS A 1 101 ? -23.113 -7.192 19.988 1.00 51.28 101 LYS A CA 1
ATOM 808 C C . LYS A 1 101 ? -23.562 -8.625 20.264 1.00 51.28 101 LYS A C 1
ATOM 810 O O . LYS A 1 101 ? -24.166 -9.251 19.393 1.00 51.28 101 LYS A O 1
ATOM 815 N N . ALA A 1 102 ? -23.242 -9.136 21.454 1.00 53.16 102 ALA A N 1
ATOM 816 C CA . ALA A 1 102 ? -23.803 -10.381 21.962 1.00 53.16 102 ALA A CA 1
ATOM 817 C C . ALA A 1 102 ? -25.333 -10.309 21.828 1.00 53.16 102 ALA A C 1
ATOM 819 O O . ALA A 1 102 ? -25.964 -9.442 22.426 1.00 53.16 102 ALA A O 1
ATOM 820 N N . GLY A 1 103 ? -25.911 -11.145 20.960 1.00 51.97 103 GLY A N 1
ATOM 821 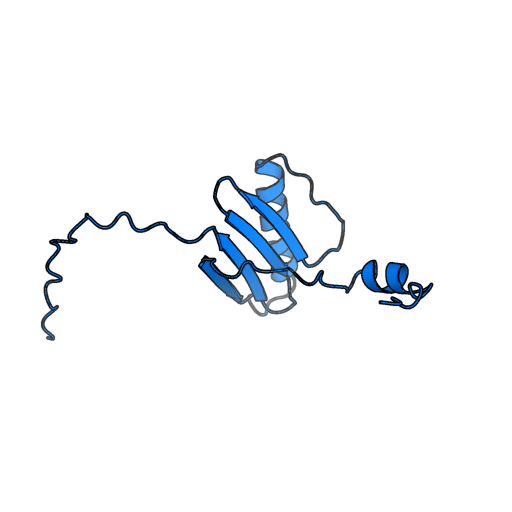C CA . GLY A 1 103 ? -27.360 -11.167 20.738 1.00 51.97 103 GLY A CA 1
ATOM 822 C C . GLY A 1 103 ? -27.837 -11.525 19.331 1.00 51.97 103 GLY A C 1
ATOM 823 O O . GLY A 1 103 ? -29.032 -11.735 19.158 1.00 51.97 103 GLY A O 1
ATOM 824 N N . ARG A 1 104 ? -26.965 -11.642 18.318 1.00 45.44 104 ARG A N 1
ATOM 825 C CA . ARG A 1 104 ? -27.379 -12.186 17.012 1.00 45.44 104 ARG A CA 1
ATOM 826 C C . ARG A 1 104 ? -26.960 -13.648 16.890 1.00 45.44 104 ARG A C 1
ATOM 828 O O . ARG A 1 104 ? -25.888 -13.956 16.382 1.00 45.44 104 ARG A O 1
ATOM 835 N N . THR A 1 105 ? -27.810 -14.548 17.375 1.00 42.97 105 THR A N 1
ATOM 836 C CA . THR A 1 105 ? -27.750 -15.967 17.013 1.00 42.97 105 THR A CA 1
ATOM 837 C C . THR A 1 105 ? -27.767 -16.055 15.491 1.00 42.97 105 THR A C 1
ATOM 839 O O . THR A 1 105 ? -28.758 -15.706 14.854 1.00 42.97 105 THR A O 1
ATOM 842 N N . ILE A 1 106 ? -26.659 -16.483 14.892 1.00 53.09 106 ILE A N 1
ATOM 843 C CA . ILE A 1 106 ? -26.637 -16.917 13.496 1.00 53.09 106 ILE A CA 1
ATOM 844 C C . ILE A 1 106 ? -27.378 -18.258 13.462 1.00 53.09 106 ILE A C 1
ATOM 846 O O . ILE A 1 106 ? -26.766 -19.317 13.534 1.00 53.09 106 ILE A O 1
ATOM 850 N N . SER A 1 107 ? -28.714 -18.233 13.409 1.00 48.81 107 SER A N 1
ATOM 851 C CA . SER A 1 107 ? -29.497 -19.413 13.031 1.00 48.81 107 SER A CA 1
ATOM 852 C C . SER A 1 107 ? -29.423 -19.560 11.510 1.00 48.81 107 SER A C 1
ATOM 854 O O . SER A 1 107 ? -30.368 -19.280 10.778 1.00 48.81 107 SER A O 1
ATOM 856 N N . GLY A 1 108 ? -28.241 -19.911 11.022 1.00 39.97 108 GLY A N 1
ATOM 857 C CA . GLY A 1 108 ? -28.014 -20.280 9.635 1.00 39.97 108 GLY A CA 1
ATOM 858 C C . GLY A 1 108 ? -27.338 -21.633 9.638 1.00 39.97 108 GLY A C 1
ATOM 859 O O . GLY A 1 108 ? -26.120 -21.707 9.756 1.00 39.97 108 GLY A O 1
ATOM 860 N N . SER A 1 109 ? -28.126 -22.704 9.564 1.00 40.44 109 SER A N 1
ATOM 861 C CA . SER A 1 109 ? -27.609 -24.041 9.296 1.00 40.44 109 SER A CA 1
ATOM 862 C C . SER A 1 109 ? -26.801 -23.997 7.997 1.00 40.44 109 SER A C 1
ATOM 864 O O . SER A 1 109 ? -27.372 -23.755 6.934 1.00 40.44 109 SER A O 1
ATOM 866 N N . MET A 1 110 ? -25.488 -24.225 8.065 1.00 36.72 110 MET A N 1
ATOM 867 C CA . MET A 1 110 ? -24.721 -24.629 6.886 1.00 36.72 110 MET A CA 1
ATOM 868 C C . MET A 1 110 ? -25.269 -25.991 6.446 1.00 36.72 110 MET A C 1
ATOM 870 O O . MET A 1 110 ? -25.176 -26.938 7.232 1.00 36.72 110 MET A O 1
ATOM 874 N N . PRO A 1 111 ? -25.841 -26.147 5.240 1.00 38.34 111 PRO A N 1
ATOM 875 C CA . PRO A 1 111 ? -26.025 -27.483 4.712 1.00 38.34 111 PRO A CA 1
ATOM 876 C C . PRO A 1 111 ? -24.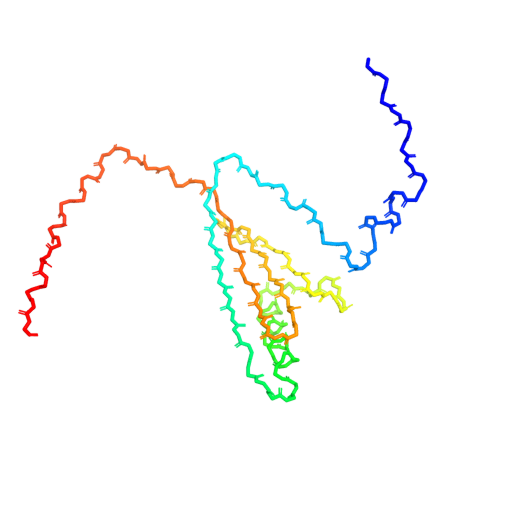625 -28.044 4.448 1.00 38.34 111 PRO A C 1
ATOM 878 O O . PRO A 1 111 ? -23.849 -27.459 3.690 1.00 38.34 111 PRO A O 1
ATOM 881 N N . LEU A 1 112 ? -24.281 -29.156 5.106 1.00 39.78 112 LEU A N 1
ATOM 882 C CA . LEU A 1 112 ? -23.142 -29.968 4.693 1.00 39.78 112 LEU A CA 1
ATOM 883 C C . LEU A 1 112 ? -23.359 -30.321 3.218 1.00 39.78 112 LEU A C 1
ATOM 885 O O . LEU A 1 112 ? -24.285 -31.061 2.883 1.00 39.78 112 LEU A O 1
ATOM 889 N N . ALA A 1 113 ? -22.512 -29.788 2.339 1.00 37.91 113 ALA A N 1
ATOM 890 C CA . ALA A 1 113 ? -22.400 -30.288 0.982 1.00 37.91 113 ALA A CA 1
ATOM 891 C C . ALA A 1 113 ? -21.982 -31.762 1.076 1.00 37.91 113 ALA A C 1
ATOM 893 O O . ALA A 1 113 ? -20.880 -32.080 1.526 1.00 37.91 113 ALA A O 1
ATOM 894 N N . ARG A 1 114 ? -22.896 -32.671 0.719 1.00 36.81 114 ARG A N 1
ATOM 895 C CA . ARG A 1 114 ? -22.568 -34.085 0.525 1.00 36.81 114 ARG A CA 1
ATOM 896 C C . ARG A 1 114 ? -21.587 -34.178 -0.637 1.00 36.81 114 ARG A C 1
ATOM 898 O O . ARG A 1 114 ? -21.846 -33.634 -1.707 1.00 36.81 114 ARG A O 1
ATOM 905 N N . ALA A 1 115 ? -20.491 -34.886 -0.393 1.00 39.25 115 ALA A N 1
ATOM 906 C CA . ALA A 1 115 ? -19.616 -35.399 -1.428 1.00 39.25 115 ALA A CA 1
ATOM 907 C C . ALA A 1 115 ? -20.428 -36.207 -2.457 1.00 39.25 115 ALA A C 1
ATOM 909 O O . ALA A 1 115 ? -21.326 -36.972 -2.085 1.00 39.25 115 ALA A O 1
ATOM 910 N N . CYS A 1 116 ? -20.100 -36.015 -3.729 1.00 46.34 116 CYS A N 1
ATOM 911 C CA . CYS A 1 116 ? -20.337 -36.947 -4.825 1.00 46.34 116 CYS A CA 1
ATOM 912 C C . CYS A 1 116 ? -18.995 -37.141 -5.525 1.00 46.34 116 CYS A C 1
ATOM 914 O O . CYS A 1 116 ? -18.271 -36.125 -5.653 1.00 46.34 116 CYS A O 1
#

Secondary structure (DSSP, 8-state):
--PPPPPTTHHHHHTSTT--------SS-EEEEEEEEPPSSTTHHHHHHHHHHHHHHHTT---SSTT-SEEEEE-SS-EEEEEE-SSEEEEEEEEPPP---TT-------------

Organism: NCBI:txid2714858

Foldseek 3Di:
DDDDDDDPCPVVVCPPLPNDDPDDDDPAKDKDKDKFFFDPDPCRLVVVVVVVQVVCVVVVHHDPDDPRQWDWDDDPFWIWIWGRDPGIIMIMTMGGHDDPPPDDDPPDDDPPDDDD

InterPro domains:
  IPR021830 Protein of unknown function DUF3422 [PF11902] (6-96)

pLDDT: mean 78.35, std 17.74, range [36.72, 97.88]

Sequence (116 aa):
MNIPPDHPNRQAIMDEVHARPVEIVPEACRVRRLVLVMPGEPGAMHRAFGRFAAFRSADGIALPQSGSRQYSFSTRNHEVTWEFHTEFVTITWRAAPMTWKAGRTISGSMPLARAC

Radius of gyration: 20.78 Å; chains: 1; bounding box: 51×51×53 Å